Protein AF-Q9GFC8-F1 (afdb_monomer_lite)

Sequence (66 aa):
RYWVIHSITIPSLFIAGWLFVSTGLAYDVFGSPRPNEYFTESRQGIPLITGRFDPLEQLDEFSRSF

InterPro domains:
  IPR006217 Photosystem II cytochrome b559, alpha subunit [PIRSF000036] (1-66)
  IPR006217 Photosystem II cytochrome b559, alpha subunit [PTHR33391] (1-66)
  IPR006217 Photosystem II cytochrome b559, alpha subunit [TIGR01332] (1-63)
  IPR013081 Photosystem II cytochrome b559, N-terminal [PF00283] (1-17)
  IPR013082 Photosystem II cytochrome b559, alpha subunit, lumenal region [PF00284] (25-62)
  IPR037025 Photosystem II cytochrome b559, alpha subunit superfamily [G3DSA:1.20.5.860] (1-66)

Structure (mmCIF, N/CA/C/O backbone):
data_AF-Q9GFC8-F1
#
_entry.id   AF-Q9GFC8-F1
#
loop_
_atom_site.group_PDB
_atom_site.id
_atom_site.type_symbol
_atom_site.label_atom_id
_atom_site.label_alt_id
_atom_site.label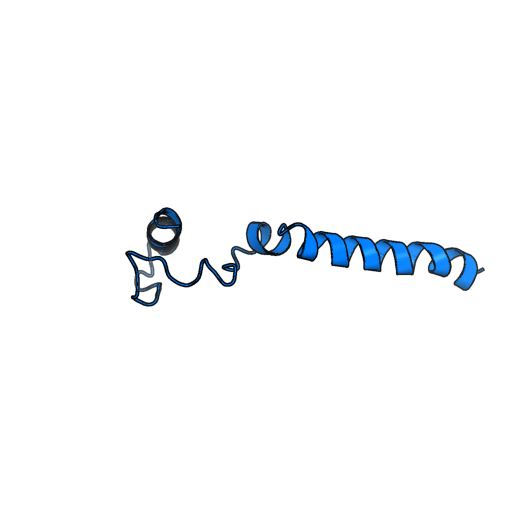_comp_id
_atom_site.label_asym_id
_atom_site.label_entity_id
_atom_site.label_seq_id
_atom_site.pdbx_PDB_ins_code
_atom_site.Cartn_x
_atom_site.Cartn_y
_atom_site.Cartn_z
_atom_site.occupancy
_atom_site.B_iso_or_equiv
_atom_site.auth_seq_id
_atom_site.auth_comp_id
_atom_site.auth_asym_id
_atom_site.auth_atom_id
_atom_site.pdbx_PDB_model_num
ATOM 1 N N . ARG A 1 1 ? 15.593 0.155 -32.417 1.00 92.38 1 ARG A N 1
ATOM 2 C CA . ARG A 1 1 ? 15.394 1.366 -31.575 1.00 92.38 1 ARG A CA 1
ATOM 3 C C . ARG A 1 1 ? 14.397 1.137 -30.439 1.00 92.38 1 ARG A C 1
ATOM 5 O O . ARG A 1 1 ? 14.776 1.378 -29.308 1.00 92.38 1 ARG A O 1
ATOM 12 N N . TYR A 1 2 ? 13.178 0.645 -30.702 1.00 97.62 2 TYR A N 1
ATOM 13 C CA . TYR A 1 2 ? 12.154 0.411 -29.665 1.00 97.62 2 TYR A CA 1
ATOM 14 C C . TYR A 1 2 ? 12.673 -0.400 -28.467 1.00 97.62 2 TYR A C 1
ATOM 16 O O . TYR A 1 2 ? 12.674 0.104 -27.351 1.00 97.62 2 TYR A O 1
ATOM 24 N N . TRP A 1 3 ? 13.204 -1.600 -28.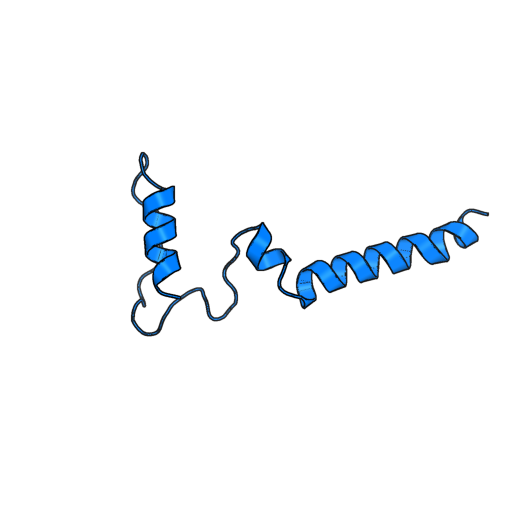713 1.00 97.50 3 TRP A N 1
ATOM 25 C CA . TRP A 1 3 ? 13.684 -2.492 -27.654 1.00 97.50 3 TRP A CA 1
ATOM 26 C C . TRP A 1 3 ? 14.883 -1.958 -26.871 1.00 97.50 3 TRP A C 1
ATOM 28 O O . TRP A 1 3 ? 14.992 -2.258 -25.698 1.00 97.50 3 TRP A O 1
ATOM 38 N N . VAL A 1 4 ? 15.725 -1.118 -27.481 1.00 97.19 4 VAL A N 1
ATOM 39 C CA . VAL A 1 4 ? 16.861 -0.474 -26.793 1.00 97.19 4 VAL A CA 1
ATOM 40 C C . VAL A 1 4 ? 16.374 0.525 -25.740 1.00 97.19 4 VAL A C 1
ATOM 42 O O . VAL A 1 4 ? 16.984 0.675 -24.691 1.00 97.19 4 VAL A O 1
ATOM 45 N N . ILE A 1 5 ? 15.260 1.208 -26.010 1.00 97.94 5 ILE A N 1
ATOM 46 C CA . ILE A 1 5 ? 14.642 2.134 -25.053 1.00 97.94 5 ILE A CA 1
ATOM 47 C C . ILE A 1 5 ? 13.863 1.336 -24.000 1.00 97.94 5 ILE A C 1
ATOM 49 O O . ILE A 1 5 ? 14.013 1.554 -22.799 1.00 97.94 5 ILE A O 1
ATOM 53 N N . HIS A 1 6 ? 13.059 0.371 -24.451 1.00 97.69 6 HIS A N 1
ATOM 54 C CA . HIS A 1 6 ? 12.157 -0.383 -23.583 1.00 97.69 6 HIS A CA 1
ATOM 55 C C . HIS A 1 6 ? 12.871 -1.407 -22.696 1.00 97.69 6 HIS A C 1
ATOM 57 O O . HIS A 1 6 ? 12.331 -1.771 -21.656 1.00 97.69 6 HIS A O 1
ATOM 63 N N . SER A 1 7 ? 14.101 -1.808 -23.031 1.00 97.81 7 SER A N 1
ATOM 64 C CA . SER A 1 7 ? 14.945 -2.610 -22.140 1.00 97.81 7 SER A CA 1
ATOM 65 C C . SER A 1 7 ? 15.368 -1.860 -20.877 1.00 97.81 7 SER A C 1
ATOM 67 O O . SER A 1 7 ? 15.822 -2.499 -19.937 1.00 97.81 7 SER A O 1
ATOM 69 N N . ILE A 1 8 ? 15.234 -0.530 -20.841 1.00 98.12 8 ILE A N 1
ATOM 70 C CA . ILE A 1 8 ? 15.487 0.286 -19.647 1.00 98.12 8 ILE A CA 1
ATOM 71 C C . ILE A 1 8 ? 14.157 0.685 -19.009 1.00 98.12 8 ILE A C 1
ATOM 73 O O . ILE A 1 8 ? 13.929 0.407 -17.836 1.00 98.12 8 ILE A O 1
ATOM 77 N N . THR A 1 9 ? 13.244 1.287 -19.777 1.00 98.38 9 THR A N 1
ATOM 78 C CA . THR A 1 9 ? 12.021 1.871 -19.204 1.00 98.38 9 THR A CA 1
ATOM 79 C C . THR A 1 9 ? 11.076 0.832 -18.597 1.00 98.38 9 THR A C 1
ATOM 81 O O . THR A 1 9 ? 10.484 1.111 -17.556 1.00 98.38 9 THR A O 1
ATOM 84 N N . ILE A 1 10 ? 10.958 -0.371 -19.180 1.00 98.44 10 ILE A N 1
ATOM 85 C CA . ILE A 1 10 ? 10.089 -1.428 -18.636 1.00 98.44 10 ILE A CA 1
ATOM 86 C C . ILE A 1 10 ? 10.645 -1.970 -17.307 1.00 98.44 10 ILE A C 1
ATOM 88 O O . ILE A 1 10 ? 9.909 -1.917 -16.319 1.00 98.44 10 ILE A O 1
ATOM 92 N N . PRO A 1 11 ? 11.916 -2.427 -17.209 1.00 98.56 11 PRO A N 1
ATOM 93 C CA . PRO A 1 11 ? 12.474 -2.844 -15.921 1.00 98.56 11 PRO A CA 1
ATOM 94 C C . PRO A 1 11 ? 12.468 -1.735 -14.867 1.00 98.56 11 PRO A C 1
ATOM 96 O O . PRO A 1 11 ? 12.182 -2.013 -13.704 1.00 98.56 11 PRO A O 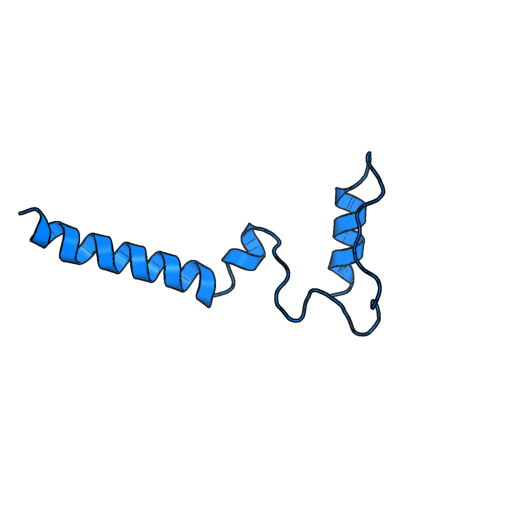1
ATOM 99 N N . SER A 1 12 ? 12.724 -0.479 -15.251 1.00 98.62 12 SER A N 1
ATOM 100 C CA . SER A 1 12 ? 12.666 0.650 -14.317 1.00 98.62 12 SER A CA 1
ATOM 101 C C . SER A 1 12 ? 11.272 0.839 -13.718 1.00 98.62 12 SER A C 1
ATOM 103 O O . SER A 1 12 ? 11.154 0.948 -12.499 1.00 98.62 12 SER A O 1
ATOM 105 N N . LEU A 1 13 ? 10.216 0.837 -14.540 1.00 98.69 13 LEU A N 1
ATOM 106 C CA . LEU A 1 13 ? 8.838 0.944 -14.045 1.00 98.69 13 LEU A CA 1
ATOM 107 C C . LEU A 1 13 ? 8.443 -0.263 -13.190 1.00 98.69 13 LEU A C 1
ATOM 109 O O . LEU A 1 13 ? 7.768 -0.096 -12.176 1.00 98.69 13 LEU A O 1
ATOM 113 N N . PHE A 1 14 ? 8.895 -1.462 -13.561 1.00 98.56 14 PHE A N 1
ATOM 114 C CA . PHE A 1 14 ? 8.651 -2.667 -12.776 1.00 98.56 14 PHE A CA 1
ATOM 115 C C . PHE A 1 14 ? 9.271 -2.567 -11.375 1.00 98.56 14 PHE A C 1
ATOM 117 O O . PHE A 1 14 ? 8.583 -2.797 -10.383 1.00 98.56 14 PHE A O 1
ATOM 124 N N . ILE A 1 15 ? 10.544 -2.164 -11.278 1.00 98.69 15 ILE A N 1
ATOM 125 C CA . ILE A 1 15 ? 11.229 -1.983 -9.989 1.00 98.69 15 ILE A CA 1
ATOM 126 C C . ILE A 1 15 ? 10.585 -0.851 -9.184 1.00 98.69 15 ILE A C 1
ATOM 128 O O . ILE A 1 15 ? 10.419 -0.991 -7.976 1.00 98.69 15 ILE A O 1
ATOM 132 N N . ALA A 1 16 ? 10.178 0.246 -9.826 1.00 98.69 16 ALA A N 1
ATOM 133 C CA . ALA A 1 16 ? 9.469 1.326 -9.144 1.00 98.69 16 ALA A CA 1
ATOM 134 C C . ALA A 1 16 ? 8.149 0.837 -8.521 1.00 98.69 16 ALA A C 1
ATOM 136 O O . ALA A 1 16 ? 7.893 1.097 -7.346 1.00 98.69 16 ALA A O 1
ATOM 137 N N . GLY A 1 17 ? 7.345 0.076 -9.272 1.00 98.56 17 GLY A N 1
ATOM 138 C CA . GLY A 1 17 ? 6.112 -0.532 -8.762 1.00 98.56 17 GLY A CA 1
ATOM 139 C C . GLY A 1 17 ? 6.369 -1.553 -7.651 1.00 98.56 17 GLY A C 1
ATOM 140 O O . GLY A 1 17 ? 5.656 -1.572 -6.651 1.00 98.56 17 GLY A O 1
ATOM 141 N N . TRP A 1 18 ? 7.429 -2.354 -7.777 1.00 98.56 18 TRP A N 1
ATOM 142 C CA . TRP A 1 18 ? 7.855 -3.268 -6.720 1.00 98.56 18 TRP A CA 1
ATOM 143 C C . TRP A 1 18 ? 8.204 -2.515 -5.433 1.00 98.56 18 TRP A C 1
ATOM 145 O O . TRP A 1 18 ? 7.674 -2.841 -4.373 1.00 98.56 18 TRP A O 1
ATOM 155 N N . LEU A 1 19 ? 9.054 -1.486 -5.522 1.00 98.69 19 LEU A N 1
ATOM 156 C CA . LEU A 1 19 ? 9.474 -0.673 -4.378 1.00 98.69 19 LEU A CA 1
ATOM 157 C C . LEU A 1 19 ? 8.297 0.048 -3.720 1.00 98.69 19 LEU A C 1
ATOM 159 O O . LEU A 1 19 ? 8.256 0.150 -2.495 1.00 98.69 19 LEU A O 1
ATOM 163 N N . PHE A 1 20 ? 7.321 0.496 -4.509 1.00 98.56 20 PHE A N 1
ATOM 164 C CA . PHE A 1 20 ? 6.105 1.129 -4.002 1.00 98.56 20 PHE A CA 1
ATOM 165 C C . PHE A 1 20 ? 5.336 0.218 -3.030 1.00 98.56 20 PHE A C 1
ATOM 167 O O . PHE A 1 20 ? 4.841 0.683 -2.005 1.00 98.56 20 PHE A O 1
ATOM 174 N N . VAL A 1 21 ? 5.295 -1.089 -3.300 1.00 98.06 21 VAL A N 1
ATOM 175 C CA . VAL A 1 21 ? 4.665 -2.071 -2.405 1.00 98.06 21 VAL A CA 1
ATOM 176 C C . VAL A 1 21 ? 5.630 -2.529 -1.309 1.00 98.06 21 VAL A C 1
ATOM 178 O O . VAL A 1 21 ? 5.258 -2.560 -0.137 1.00 98.06 21 VAL A O 1
ATOM 181 N N . SER A 1 22 ? 6.878 -2.863 -1.654 1.00 97.62 22 SER A N 1
ATOM 182 C CA . SER A 1 22 ? 7.820 -3.500 -0.723 1.00 97.62 22 SER A CA 1
ATOM 183 C C . SER A 1 22 ? 8.309 -2.582 0.395 1.00 97.62 22 SER A C 1
ATOM 185 O O . SER A 1 22 ? 8.717 -3.071 1.442 1.00 97.62 22 SER A O 1
ATOM 187 N N . THR A 1 23 ? 8.304 -1.265 0.181 1.00 97.88 23 THR A N 1
ATOM 188 C CA . THR A 1 23 ? 8.656 -0.280 1.221 1.00 97.88 23 THR A CA 1
ATOM 189 C C . THR A 1 23 ? 7.503 0.014 2.179 1.00 97.88 23 THR A C 1
ATOM 191 O O . THR A 1 23 ? 7.709 0.668 3.194 1.00 97.88 23 THR A O 1
ATOM 194 N N . GLY A 1 24 ? 6.296 -0.455 1.864 1.00 96.56 24 GLY A N 1
ATOM 195 C CA . GLY A 1 24 ? 5.087 -0.150 2.618 1.00 96.56 24 GLY A CA 1
ATOM 196 C C . GLY A 1 24 ? 4.383 1.146 2.199 1.00 96.56 24 GLY A C 1
ATOM 197 O O . GLY A 1 24 ? 3.267 1.383 2.648 1.00 96.56 24 GLY A O 1
ATOM 198 N N . LEU A 1 25 ? 4.964 1.931 1.282 1.00 97.75 25 LEU A N 1
ATOM 199 C CA . LEU A 1 25 ? 4.411 3.216 0.837 1.00 97.75 25 LEU A CA 1
ATOM 200 C C . LEU A 1 25 ? 2.978 3.101 0.288 1.00 97.75 25 LEU A C 1
ATOM 202 O O . LEU A 1 25 ? 2.169 4.003 0.483 1.00 97.75 25 LEU A O 1
ATOM 206 N N . ALA A 1 26 ? 2.640 1.990 -0.369 1.00 97.88 26 ALA A N 1
ATOM 207 C CA . ALA A 1 26 ? 1.281 1.736 -0.840 1.00 97.88 26 ALA A CA 1
ATOM 208 C C . ALA A 1 26 ? 0.235 1.727 0.292 1.00 97.88 26 ALA A C 1
ATOM 210 O O . ALA A 1 26 ? -0.867 2.242 0.099 1.00 97.88 26 ALA A O 1
ATOM 211 N N . TYR A 1 27 ? 0.569 1.170 1.461 1.00 96.50 27 TYR A N 1
ATOM 212 C CA . TYR A 1 27 ? -0.335 1.151 2.616 1.00 96.50 27 TYR A CA 1
ATOM 213 C C . TYR A 1 27 ? -0.551 2.569 3.144 1.00 96.50 27 TYR A C 1
ATOM 215 O O . TYR A 1 27 ? -1.690 2.977 3.351 1.00 96.50 27 TYR A O 1
ATOM 223 N N . ASP A 1 28 ? 0.528 3.344 3.244 1.00 94.75 28 ASP A N 1
ATOM 224 C CA . ASP A 1 28 ? 0.500 4.700 3.790 1.00 94.75 28 ASP A CA 1
ATOM 225 C C . ASP A 1 28 ? -0.234 5.687 2.855 1.00 94.75 28 ASP A C 1
ATOM 227 O O . ASP A 1 28 ? -0.986 6.541 3.317 1.00 94.75 28 ASP A O 1
ATOM 231 N N . VAL A 1 29 ? -0.067 5.560 1.530 1.00 96.69 29 VAL A N 1
ATOM 232 C CA . VAL A 1 29 ? -0.725 6.433 0.532 1.00 96.69 29 VAL A CA 1
ATOM 233 C C . VAL A 1 29 ? -2.228 6.183 0.449 1.00 96.69 29 VAL A C 1
ATOM 235 O O . VAL A 1 29 ? -3.002 7.128 0.302 1.00 96.69 29 VAL A O 1
ATOM 238 N N . PHE A 1 30 ? -2.645 4.918 0.489 1.00 95.94 30 PHE A N 1
ATOM 239 C CA . PHE A 1 30 ? -4.048 4.553 0.283 1.00 95.94 30 PHE A CA 1
ATOM 240 C C . PHE A 1 30 ? -4.818 4.304 1.582 1.00 95.94 30 PHE A C 1
ATOM 242 O O . PHE A 1 30 ? -6.024 4.074 1.524 1.00 95.94 30 PHE A O 1
ATOM 249 N N . GLY A 1 31 ? -4.151 4.327 2.738 1.00 92.62 31 GLY A N 1
ATOM 250 C C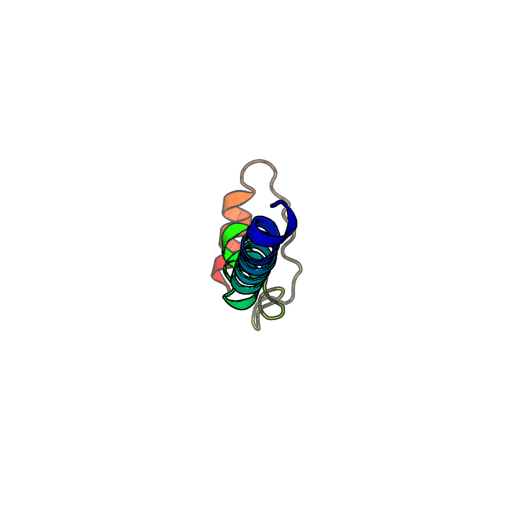A . GLY A 1 31 ? -4.764 3.986 4.022 1.00 92.62 31 GLY A CA 1
ATOM 251 C C . GLY A 1 31 ? -5.243 2.533 4.087 1.00 92.62 31 GLY A C 1
ATOM 252 O O . GLY A 1 31 ? -6.191 2.228 4.806 1.00 92.62 31 GLY A O 1
ATOM 253 N N . SER A 1 32 ? -4.637 1.633 3.302 1.00 94.56 32 SER A N 1
ATOM 254 C CA . SER A 1 32 ? -4.945 0.204 3.388 1.00 94.56 32 SER A CA 1
ATOM 255 C C . SER A 1 32 ? -4.304 -0.351 4.657 1.00 94.56 32 SER A C 1
ATOM 257 O O . SER A 1 32 ? -3.088 -0.223 4.792 1.00 94.56 32 SER A O 1
ATOM 259 N N . PRO A 1 33 ? -5.054 -1.026 5.542 1.00 92.62 33 PRO A N 1
ATOM 260 C CA . PRO A 1 33 ? -4.459 -1.673 6.701 1.00 92.62 33 PRO A CA 1
ATOM 261 C C . PRO A 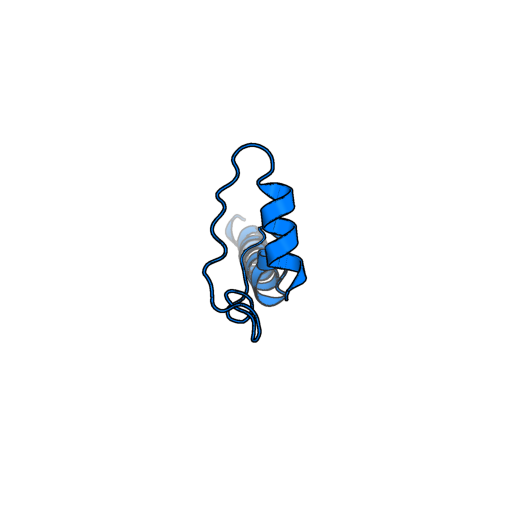1 33 ? -3.462 -2.751 6.270 1.00 92.62 33 PRO A C 1
ATOM 263 O O . PRO A 1 33 ? -3.731 -3.531 5.345 1.00 92.62 33 PRO A O 1
ATOM 266 N N . ARG A 1 34 ? -2.316 -2.821 6.946 1.00 94.12 34 ARG A N 1
ATOM 267 C CA . ARG A 1 34 ? -1.412 -3.974 6.863 1.00 94.12 34 ARG A CA 1
ATOM 268 C C . ARG A 1 34 ? -2.071 -5.196 7.519 1.00 94.12 34 ARG A C 1
ATOM 270 O O . ARG A 1 34 ? -3.015 -5.049 8.297 1.00 94.12 34 ARG A O 1
ATOM 277 N N . PRO A 1 35 ? -1.581 -6.426 7.272 1.00 92.81 35 PRO A N 1
ATOM 278 C CA . PRO A 1 35 ? -2.179 -7.633 7.852 1.00 92.81 35 PRO A CA 1
ATOM 279 C C . PRO A 1 35 ? -2.337 -7.600 9.382 1.00 92.81 35 PRO A C 1
ATOM 281 O O . PRO A 1 35 ? -3.279 -8.178 9.914 1.00 92.81 35 PRO A O 1
ATOM 284 N N . ASN A 1 36 ? -1.444 -6.903 10.083 1.00 90.62 36 ASN A N 1
ATOM 285 C CA . ASN A 1 36 ? -1.458 -6.727 11.535 1.00 90.62 36 ASN A CA 1
ATOM 286 C C . ASN A 1 36 ? -2.228 -5.478 12.017 1.00 90.62 36 ASN A C 1
ATOM 288 O O . ASN A 1 36 ? -2.256 -5.228 13.214 1.00 90.62 36 ASN A O 1
ATOM 292 N N . GLU A 1 37 ? -2.839 -4.705 11.117 1.00 90.69 37 GLU A N 1
ATOM 293 C CA . GLU A 1 37 ? -3.542 -3.444 11.414 1.00 90.69 37 GLU A CA 1
ATOM 294 C C . GLU A 1 37 ? -5.060 -3.554 11.173 1.00 90.69 37 GLU A C 1
ATOM 296 O O . GLU A 1 37 ? -5.793 -2.578 11.246 1.00 90.69 37 GLU A O 1
ATOM 301 N N . TYR A 1 38 ? -5.600 -4.739 10.880 1.00 90.38 38 TYR A N 1
ATOM 302 C CA . TYR A 1 38 ? -7.060 -4.892 10.786 1.00 90.38 38 TYR A CA 1
ATOM 303 C C . TYR A 1 38 ? -7.734 -4.821 12.166 1.00 90.38 38 TYR A C 1
ATOM 305 O O . TYR A 1 38 ? -8.780 -4.182 12.338 1.00 90.38 38 TYR A O 1
ATOM 313 N N . PHE A 1 39 ? -7.101 -5.448 13.157 1.00 90.31 39 PHE A N 1
ATOM 314 C CA . PHE A 1 39 ? -7.554 -5.540 14.541 1.00 90.31 39 PHE A CA 1
ATOM 315 C C . PHE A 1 39 ? -6.367 -5.332 15.472 1.00 90.31 39 PHE A C 1
ATOM 317 O O . PHE A 1 39 ? -5.245 -5.702 15.135 1.00 90.31 39 PHE A O 1
ATOM 324 N N . THR A 1 40 ? -6.625 -4.768 16.646 1.00 85.56 40 THR A N 1
ATOM 325 C CA . THR A 1 40 ? -5.601 -4.537 17.673 1.00 85.56 40 THR A CA 1
ATOM 326 C C . THR A 1 40 ? -5.876 -5.448 18.861 1.00 85.56 40 THR A C 1
ATOM 328 O O . THR A 1 40 ? -6.969 -6.010 18.982 1.00 85.56 40 THR A O 1
ATOM 331 N N . GLU A 1 41 ? -4.909 -5.611 19.765 1.00 83.62 41 GLU A N 1
ATOM 332 C CA . GLU A 1 41 ? -5.104 -6.448 20.958 1.00 83.62 41 GLU A CA 1
ATOM 333 C C . GLU A 1 41 ? -6.325 -6.002 21.780 1.00 83.62 41 GLU A C 1
ATOM 335 O O . GLU A 1 41 ? -7.080 -6.833 22.282 1.00 83.62 41 GLU A O 1
ATOM 340 N N . SER A 1 42 ? -6.568 -4.691 21.856 1.00 82.50 42 SER A N 1
ATOM 341 C CA . SER A 1 42 ? -7.698 -4.104 22.579 1.00 82.50 42 SER A CA 1
ATOM 342 C C . SER A 1 42 ? -8.987 -4.013 21.751 1.00 82.50 42 SER A C 1
ATOM 344 O O . SER A 1 42 ? -10.078 -4.026 22.325 1.00 82.50 42 SER A O 1
ATOM 346 N N . ARG A 1 43 ? -8.899 -3.943 20.413 1.00 84.50 43 ARG A N 1
ATOM 347 C CA . ARG A 1 43 ? -10.043 -3.745 19.505 1.00 84.50 43 ARG A CA 1
ATOM 348 C C . ARG A 1 43 ? -10.250 -4.949 18.588 1.00 84.50 43 ARG A C 1
ATOM 350 O O . ARG A 1 43 ? -9.678 -5.039 17.505 1.00 84.50 43 ARG A O 1
ATOM 357 N N . GLN A 1 44 ? -11.167 -5.824 18.998 1.00 85.62 44 GLN A N 1
ATOM 358 C CA . GLN A 1 44 ? -11.605 -7.000 18.228 1.00 85.62 44 GLN A CA 1
ATOM 359 C C . GLN A 1 44 ? -12.893 -6.755 17.411 1.00 85.62 44 GLN A C 1
ATOM 361 O O . GLN A 1 44 ? -13.332 -7.613 16.651 1.00 85.62 44 GLN A O 1
ATOM 366 N N . GLY A 1 45 ? -13.520 -5.581 17.560 1.00 85.69 45 GLY A N 1
ATOM 367 C CA . GLY A 1 45 ? -14.677 -5.169 16.761 1.00 85.69 45 GLY A CA 1
ATOM 368 C C . GLY A 1 45 ? -14.278 -4.625 15.385 1.00 85.69 45 GLY A C 1
ATOM 369 O O . GLY A 1 45 ? -13.242 -3.972 15.242 1.00 85.69 45 GLY A O 1
ATOM 370 N N . ILE A 1 46 ? -15.119 -4.860 14.374 1.00 90.38 46 ILE A N 1
ATOM 371 C CA . ILE A 1 46 ? -14.915 -4.366 13.002 1.00 90.38 46 ILE A CA 1
ATOM 372 C C . ILE A 1 46 ? -14.966 -2.822 12.998 1.00 90.38 46 ILE A C 1
ATOM 374 O O . ILE A 1 46 ? -15.937 -2.268 13.519 1.00 90.38 46 ILE A O 1
ATOM 378 N N . PRO A 1 47 ? -13.979 -2.115 12.402 1.00 88.81 47 PRO A N 1
ATOM 379 C CA . PRO A 1 47 ? -13.975 -0.650 12.296 1.00 88.81 47 PRO A CA 1
ATOM 380 C C . PRO A 1 47 ? -14.969 -0.171 11.226 1.00 88.81 47 PRO A C 1
ATOM 382 O O . PRO A 1 47 ? -14.590 0.256 10.137 1.00 88.81 47 PRO A O 1
ATOM 385 N N . LEU A 1 48 ? -16.266 -0.303 11.501 1.00 92.62 48 LEU A N 1
ATOM 386 C CA . LEU A 1 48 ? -17.325 0.086 10.573 1.00 92.62 48 LEU A CA 1
ATOM 387 C C . LEU A 1 48 ? -17.679 1.565 10.749 1.00 92.62 48 LEU A C 1
ATOM 389 O O . LEU A 1 48 ? -18.088 1.981 11.832 1.00 92.62 48 LEU A O 1
ATOM 393 N N . ILE A 1 49 ? -17.594 2.345 9.673 1.00 92.94 49 ILE A N 1
ATOM 394 C CA . ILE A 1 49 ? -18.071 3.731 9.655 1.00 92.94 49 ILE A CA 1
ATOM 395 C C . ILE A 1 49 ? -19.602 3.741 9.700 1.00 92.94 49 ILE A C 1
ATOM 397 O O . ILE A 1 49 ? -20.260 3.127 8.860 1.00 92.94 49 ILE A O 1
ATOM 401 N N . THR A 1 50 ? -20.168 4.426 10.692 1.00 94.62 50 THR A N 1
ATOM 402 C CA . THR A 1 50 ? -21.625 4.516 10.912 1.00 94.62 50 THR A CA 1
ATOM 403 C C . THR A 1 50 ? -22.129 5.959 10.892 1.00 94.62 50 THR A C 1
ATOM 405 O O . THR A 1 50 ? -23.302 6.195 10.596 1.00 94.62 50 THR A O 1
ATOM 408 N N . GLY A 1 51 ? -21.248 6.933 11.139 1.00 91.62 51 GLY A N 1
ATOM 409 C CA . GLY A 1 51 ? -21.547 8.357 11.031 1.00 91.62 51 GLY A CA 1
ATOM 410 C C . GLY A 1 51 ? -21.397 8.864 9.597 1.00 91.62 51 GLY A C 1
ATOM 411 O O . GLY A 1 51 ? -20.349 8.712 8.978 1.00 91.62 51 GLY A O 1
ATOM 412 N N . ARG A 1 52 ? -22.442 9.506 9.060 1.00 91.88 52 ARG A N 1
ATOM 413 C CA . ARG A 1 52 ? -22.390 10.135 7.728 1.00 91.88 52 ARG A CA 1
ATOM 414 C C . ARG A 1 52 ? -21.655 11.477 7.730 1.00 91.88 52 ARG A C 1
ATOM 416 O O . ARG A 1 52 ? -21.038 11.818 6.726 1.00 91.88 52 ARG A O 1
ATOM 423 N N . PHE A 1 53 ? -21.811 12.258 8.797 1.00 95.25 53 PHE A N 1
ATOM 424 C CA . PHE A 1 53 ? -21.345 13.646 8.840 1.00 95.25 53 PHE A CA 1
ATOM 425 C C . PHE A 1 53 ? -19.906 13.775 9.345 1.00 95.25 53 PHE A C 1
ATOM 427 O O . PHE A 1 53 ? -19.201 14.649 8.855 1.00 95.25 53 PHE A O 1
ATOM 434 N N . ASP A 1 54 ? -19.442 12.830 10.172 1.00 93.62 54 ASP A N 1
ATOM 435 C CA . ASP A 1 54 ? -18.090 12.840 10.753 1.00 93.62 54 ASP A CA 1
ATOM 436 C C . ASP A 1 54 ? -17.303 11.529 10.494 1.00 93.62 54 ASP A C 1
ATOM 438 O O . ASP A 1 54 ? -16.711 10.950 11.406 1.00 93.62 54 ASP A O 1
ATOM 442 N N . PRO A 1 55 ? -17.274 11.002 9.252 1.00 94.00 55 PRO A N 1
ATOM 443 C CA . PRO A 1 55 ? -16.640 9.714 8.964 1.00 94.00 55 PRO A CA 1
ATOM 444 C C . PRO A 1 55 ? -15.114 9.741 9.138 1.00 94.00 55 PRO A C 1
ATOM 446 O O . PRO A 1 55 ? -14.515 8.705 9.412 1.00 94.00 55 PRO A O 1
ATOM 449 N N . LEU A 1 56 ? -14.480 10.908 8.969 1.00 93.88 56 LEU A N 1
ATOM 450 C CA . LEU A 1 56 ? -13.029 11.065 9.117 1.00 93.88 56 LEU A CA 1
ATOM 451 C C . LEU A 1 56 ? -12.599 11.013 10.582 1.00 93.88 56 LEU A C 1
ATOM 453 O O . LEU A 1 56 ? -11.623 10.347 10.900 1.00 93.88 56 LEU A O 1
ATOM 457 N N . GLU A 1 57 ? -13.359 11.648 11.473 1.00 93.44 57 GLU A N 1
ATOM 458 C CA . GLU A 1 57 ? -13.102 11.574 12.911 1.00 93.44 57 GLU A CA 1
ATOM 459 C C . GLU A 1 57 ? -13.248 10.132 13.409 1.00 93.44 57 GLU A C 1
ATOM 461 O O . GLU A 1 57 ? -12.376 9.624 14.112 1.00 93.44 57 GLU A O 1
ATOM 466 N N . GLN A 1 58 ? -14.285 9.425 12.944 1.00 92.56 58 GLN A N 1
ATOM 467 C CA . GLN A 1 58 ? -14.482 8.013 13.268 1.00 92.56 58 GLN A CA 1
ATOM 468 C C . GLN A 1 58 ? -13.327 7.125 12.753 1.00 92.56 58 GLN A C 1
ATOM 470 O O . GLN A 1 58 ? -12.907 6.184 13.429 1.00 92.56 58 GLN A O 1
ATOM 475 N N . LEU A 1 59 ? -12.789 7.416 11.563 1.00 91.94 59 LEU A N 1
ATOM 476 C CA . LEU A 1 59 ? -11.627 6.711 11.016 1.00 91.94 59 LEU A CA 1
ATOM 477 C C . LEU A 1 59 ? -10.349 6.987 11.828 1.00 91.94 59 LEU A C 1
ATOM 479 O O . LEU A 1 59 ? -9.583 6.055 12.092 1.00 91.94 59 LEU A O 1
ATOM 483 N N . ASP A 1 60 ? -10.132 8.232 12.255 1.00 90.56 60 ASP A N 1
ATOM 484 C CA . ASP A 1 60 ? -9.003 8.620 13.107 1.00 90.56 60 ASP A CA 1
ATOM 485 C C . ASP A 1 60 ? -9.063 7.921 14.471 1.00 90.56 60 ASP A C 1
ATOM 487 O O . ASP A 1 60 ? -8.041 7.440 14.965 1.00 90.56 60 ASP A O 1
ATOM 491 N N . GLU A 1 61 ? -10.249 7.795 15.072 1.00 88.94 61 GLU A N 1
ATOM 492 C CA . GLU A 1 61 ? -10.438 7.035 16.313 1.00 88.94 61 GLU A CA 1
ATOM 493 C C . GLU A 1 61 ? -10.040 5.564 16.158 1.00 88.94 61 GLU A C 1
ATOM 495 O O . GLU A 1 61 ? -9.320 5.024 17.004 1.00 88.94 61 GLU A O 1
ATOM 500 N N . PHE A 1 62 ? -10.451 4.918 15.063 1.00 89.44 62 PHE A N 1
ATOM 501 C CA . PHE A 1 62 ? -10.043 3.543 14.775 1.00 89.44 62 PHE A CA 1
ATOM 502 C C . PHE A 1 62 ? -8.533 3.425 14.553 1.00 89.44 62 PHE A C 1
ATOM 504 O O . PHE A 1 62 ? -7.934 2.427 14.969 1.00 89.44 62 PHE A O 1
ATOM 511 N N . SER A 1 63 ? -7.925 4.457 13.967 1.00 84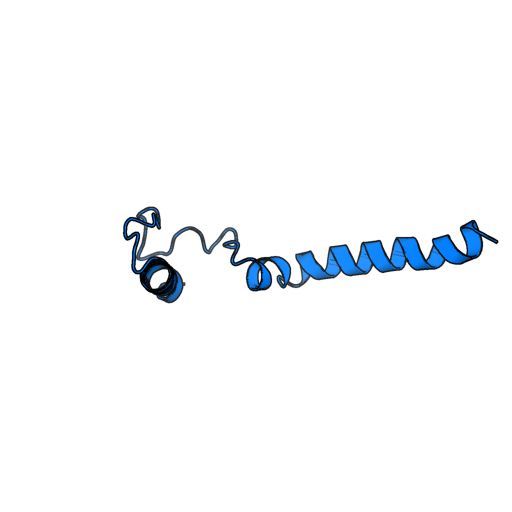.62 63 SER A N 1
ATOM 512 C CA . SER A 1 63 ? -6.509 4.472 13.604 1.00 84.62 63 SER A CA 1
ATOM 513 C C . SER A 1 63 ? -5.562 4.788 14.763 1.00 84.62 63 SER A C 1
ATOM 515 O O . SER A 1 63 ? -4.431 4.315 14.774 1.00 84.62 63 SER A O 1
ATOM 517 N N . ARG A 1 64 ? -6.015 5.513 15.793 1.00 77.62 64 ARG A N 1
ATOM 518 C CA . ARG A 1 64 ? -5.222 5.793 17.010 1.00 77.62 64 ARG A CA 1
ATOM 519 C C . ARG A 1 64 ? -4.903 4.558 17.853 1.00 77.62 64 ARG A C 1
ATOM 521 O O . ARG A 1 64 ? -4.082 4.646 18.758 1.00 77.62 64 ARG A O 1
ATOM 528 N N . SER A 1 65 ? -5.601 3.449 17.615 1.00 62.66 65 SER A N 1
ATOM 529 C CA . SER A 1 65 ? -5.451 2.217 18.396 1.00 62.66 65 SER A CA 1
ATOM 530 C C . SER A 1 65 ? -4.335 1.285 17.904 1.00 62.66 65 SER A C 1
ATOM 532 O O . SER A 1 65 ? -4.106 0.267 18.561 1.00 62.66 65 SER A O 1
ATOM 534 N N . PHE A 1 66 ? -3.692 1.616 16.775 1.00 63.31 66 PHE A N 1
ATOM 535 C CA . PHE A 1 66 ? -2.599 0.855 16.160 1.00 63.31 66 PHE A CA 1
ATOM 536 C C . PHE A 1 66 ? -1.242 1.082 16.830 1.00 63.31 66 PHE A C 1
ATOM 538 O O . PHE A 1 66 ? -0.975 2.221 17.277 1.00 63.31 66 PHE A O 1
#

Secondary structure (DSSP, 8-state):
-HHHHHHHHHHHHHHHHHHHHHTSHHHHHHTPPPTTSSS-SS--S------SS-HHHHHHHHHTT-

Foldseek 3Di:
DVCVVCVPVVVVVVVVVVCCVVVVVVCVVVVPADPQLQAAPVGPDGLDQDDPPPSVVSVVVSNVRD

pLDDT: mean 92.72, std 7.11, range [62.66, 98.69]

Organism: Drimys winteri (NCBI:txid3419)

Radius of gyration: 18.85 Å; chains: 1; bounding box: 39×21×54 Å